Protein AF-A0A3D2W4V8-F1 (afdb_monomer)

pLDDT: mean 84.64, std 19.88, range [32.31, 98.38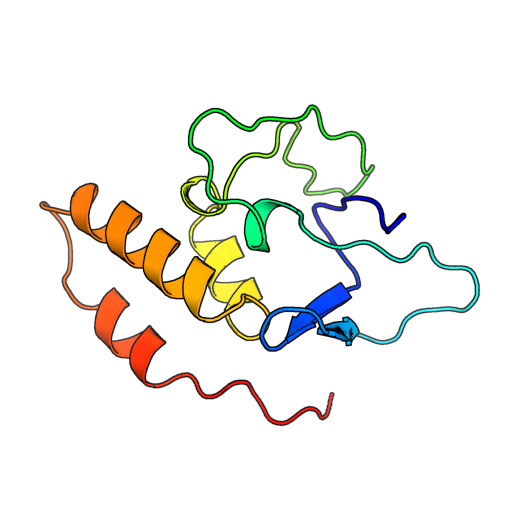]

Nearest PDB structures (foldseek):
  4ypa-assembly2_B  TM=8.784E-01  e=7.859E-03  Homo sapiens
  4qrm-assembly4_H  TM=4.908E-01  e=4.505E+00  Thermotoga maritima MSB8
  4qrm-assembly11_P  TM=4.128E-01  e=7.193E+00  Thermotoga maritima MSB8

Structure (mmCIF, N/CA/C/O backbone):
data_AF-A0A3D2W4V8-F1
#
_entry.id   AF-A0A3D2W4V8-F1
#
loop_
_atom_site.group_PDB
_atom_site.id
_atom_site.type_symbol
_atom_site.label_atom_id
_atom_site.label_alt_id
_atom_site.label_comp_id
_atom_site.label_asym_id
_atom_site.label_entity_id
_atom_site.label_seq_id
_atom_site.pdbx_PDB_ins_code
_atom_site.Cartn_x
_atom_site.Cartn_y
_atom_site.Cartn_z
_atom_site.occupancy
_atom_site.B_iso_or_equiv
_atom_site.auth_seq_id
_atom_site.auth_comp_id
_atom_site.auth_asym_id
_atom_site.auth_atom_id
_atom_site.pdbx_PDB_model_num
ATOM 1 N N . MET A 1 1 ? -11.550 10.419 -1.852 1.00 63.91 1 MET A N 1
ATOM 2 C CA . MET A 1 1 ? -11.590 9.191 -1.032 1.00 63.91 1 MET A CA 1
ATOM 3 C C . MET A 1 1 ? -10.725 9.428 0.189 1.00 63.91 1 MET A C 1
ATOM 5 O O . MET A 1 1 ? -9.673 10.031 0.027 1.00 63.91 1 MET A O 1
ATOM 9 N N . PHE A 1 2 ? -11.184 9.025 1.374 1.00 87.44 2 PHE A N 1
ATOM 10 C CA . PHE A 1 2 ? -10.531 9.311 2.657 1.00 87.44 2 PHE A CA 1
ATOM 11 C C . PHE A 1 2 ? -10.183 7.997 3.372 1.00 87.44 2 PHE A C 1
ATOM 13 O O . PHE A 1 2 ? -10.764 7.678 4.401 1.00 87.44 2 PHE A O 1
ATOM 20 N N . ILE A 1 3 ? -9.302 7.193 2.774 1.00 95.12 3 ILE A N 1
ATOM 21 C CA . ILE A 1 3 ? -8.783 5.957 3.379 1.00 95.12 3 ILE A CA 1
ATOM 22 C C . ILE A 1 3 ? -7.302 6.193 3.620 1.00 95.12 3 ILE A C 1
ATOM 24 O O . ILE A 1 3 ? -6.605 6.542 2.670 1.00 95.12 3 ILE A O 1
ATOM 28 N N . ASN A 1 4 ? -6.850 6.034 4.861 1.00 97.12 4 ASN A N 1
ATOM 29 C CA . ASN A 1 4 ? -5.477 6.333 5.244 1.00 97.12 4 ASN A CA 1
ATOM 30 C C . ASN A 1 4 ? -4.500 5.221 4.856 1.00 97.12 4 ASN A C 1
ATOM 32 O O . ASN A 1 4 ? -4.868 4.090 4.522 1.00 97.12 4 ASN A O 1
ATOM 36 N N . HIS A 1 5 ? -3.217 5.560 4.922 1.00 97.56 5 HIS A N 1
ATOM 37 C CA . HIS A 1 5 ? -2.150 4.605 4.707 1.00 97.56 5 HIS A CA 1
ATOM 38 C C . HIS A 1 5 ? -1.836 3.785 5.965 1.00 97.56 5 HIS A C 1
ATOM 40 O O . HIS A 1 5 ? -1.676 4.342 7.050 1.00 97.56 5 HIS A O 1
ATOM 46 N N . SER A 1 6 ? -1.587 2.485 5.784 1.00 98.12 6 SER A N 1
ATOM 47 C CA . SER A 1 6 ? -0.851 1.659 6.747 1.00 98.12 6 SER A CA 1
ATOM 48 C C . SER A 1 6 ? 0.176 0.764 6.053 1.00 98.12 6 SER A C 1
ATOM 50 O O . SER A 1 6 ? -0.069 0.241 4.967 1.00 98.12 6 SER A O 1
ATOM 52 N N . CYS A 1 7 ? 1.334 0.558 6.693 1.00 97.75 7 CYS A N 1
ATOM 53 C CA . CYS A 1 7 ? 2.327 -0.446 6.279 1.00 97.75 7 CYS A CA 1
ATOM 54 C C . CYS A 1 7 ? 1.910 -1.880 6.661 1.00 97.75 7 CYS A C 1
ATOM 56 O O . CYS A 1 7 ? 2.533 -2.841 6.208 1.00 97.75 7 CYS A O 1
ATOM 58 N N . SER A 1 8 ? 0.862 -2.021 7.476 1.00 97.00 8 SER A N 1
ATOM 59 C CA . SER A 1 8 ? 0.151 -3.271 7.750 1.00 97.00 8 SER A CA 1
ATOM 60 C C . SER A 1 8 ? -1.346 -3.038 7.500 1.00 97.00 8 SER A C 1
ATOM 62 O O . SER A 1 8 ? -2.104 -2.892 8.461 1.00 97.00 8 SER A O 1
ATOM 64 N N . PRO A 1 9 ? -1.755 -2.879 6.227 1.00 97.25 9 PRO A N 1
ATOM 65 C CA . PRO A 1 9 ? -3.119 -2.509 5.872 1.00 97.25 9 PRO A CA 1
ATOM 66 C C . PRO A 1 9 ? -4.104 -3.657 6.093 1.00 97.25 9 PRO A C 1
ATOM 68 O O . PRO A 1 9 ? -3.712 -4.822 6.097 1.00 97.25 9 PRO A O 1
ATOM 71 N N . ASN A 1 10 ? -5.389 -3.318 6.199 1.00 97.00 10 ASN A N 1
ATOM 72 C CA . ASN A 1 10 ? -6.493 -4.284 6.196 1.00 97.00 10 ASN A CA 1
ATOM 73 C C . ASN A 1 10 ? -7.263 -4.313 4.863 1.00 97.00 10 ASN A C 1
ATOM 75 O O . ASN A 1 10 ? -8.088 -5.204 4.656 1.00 97.00 10 ASN A O 1
ATOM 79 N N . LEU A 1 11 ? -6.954 -3.397 3.938 1.00 96.12 11 LEU A N 1
ATOM 80 C CA . LEU A 1 11 ? -7.475 -3.380 2.577 1.00 96.12 11 LEU A CA 1
ATOM 81 C C . LEU A 1 11 ? -6.378 -3.603 1.527 1.00 96.12 11 LEU A C 1
ATOM 83 O O . LEU A 1 11 ? -5.262 -3.091 1.628 1.00 96.12 11 LEU A O 1
ATOM 87 N N . GLY A 1 12 ? -6.746 -4.323 0.472 1.00 93.38 12 GLY A N 1
ATOM 88 C CA . GLY A 1 12 ? -6.006 -4.446 -0.781 1.00 93.38 12 GLY A CA 1
ATOM 89 C C . GLY A 1 12 ? -6.821 -3.937 -1.968 1.00 93.38 12 GLY A C 1
ATOM 90 O O . GLY A 1 12 ? -8.006 -3.638 -1.820 1.00 93.38 12 GLY A O 1
ATOM 91 N N . VAL A 1 13 ? -6.208 -3.860 -3.153 1.00 91.62 13 VAL A N 1
ATOM 92 C CA . VAL A 1 13 ? -6.878 -3.397 -4.378 1.00 91.62 13 VAL A CA 1
ATOM 93 C C . VAL A 1 13 ? -7.109 -4.561 -5.335 1.00 91.62 13 VAL A C 1
ATOM 95 O O . VAL A 1 13 ? -6.181 -5.265 -5.731 1.00 91.62 13 VAL A O 1
ATOM 98 N N . ARG A 1 14 ? -8.355 -4.749 -5.765 1.00 86.31 14 ARG A N 1
ATOM 99 C CA . ARG A 1 14 ? -8.720 -5.695 -6.821 1.00 86.31 14 ARG A CA 1
ATOM 100 C C . ARG A 1 14 ? -9.126 -4.924 -8.075 1.00 86.31 14 ARG A C 1
ATOM 102 O O . ARG A 1 14 ? -9.940 -4.008 -8.027 1.00 86.31 14 ARG A O 1
ATOM 109 N N . GLY A 1 15 ? -8.552 -5.297 -9.217 1.00 81.50 15 GLY A N 1
ATOM 110 C CA . GLY A 1 15 ? -8.770 -4.560 -10.463 1.00 81.50 15 GLY A CA 1
ATOM 111 C C . GLY A 1 15 ? -8.112 -3.179 -10.413 1.00 81.50 15 GLY A C 1
ATOM 112 O O . GLY A 1 15 ? -6.908 -3.088 -10.180 1.00 81.50 15 GLY A O 1
ATOM 113 N N . GLU A 1 16 ? -8.887 -2.123 -10.665 1.00 74.19 16 GLU A N 1
ATOM 114 C CA . GLU A 1 16 ? -8.377 -0.742 -10.704 1.00 74.19 16 GLU A CA 1
ATOM 115 C C . GLU A 1 16 ? -8.887 0.143 -9.564 1.00 74.19 16 GLU A C 1
ATOM 117 O O . GLU A 1 16 ? -8.249 1.145 -9.250 1.00 74.19 16 GLU A O 1
ATOM 122 N N . ARG A 1 17 ? -10.049 -0.174 -8.978 1.00 79.56 17 ARG A N 1
ATOM 123 C CA . ARG A 1 17 ? -10.756 0.745 -8.067 1.00 79.56 17 ARG A CA 1
ATOM 124 C C . ARG A 1 17 ? -11.447 0.072 -6.885 1.00 79.56 17 ARG A C 1
ATOM 126 O O . ARG A 1 17 ? -11.926 0.786 -6.007 1.00 79.56 17 ARG A O 1
ATOM 133 N N . ASP A 1 18 ? -11.492 -1.258 -6.840 1.00 90.00 18 ASP A N 1
ATOM 134 C CA . ASP A 1 18 ? -12.210 -1.960 -5.781 1.00 90.00 18 ASP A CA 1
ATOM 135 C C . ASP A 1 18 ? -11.274 -2.252 -4.615 1.00 90.00 18 ASP A C 1
ATOM 137 O O . ASP A 1 18 ? -10.200 -2.831 -4.800 1.00 90.00 18 ASP A O 1
ATOM 141 N N . PHE A 1 19 ? -11.715 -1.914 -3.406 1.00 92.75 19 PHE A N 1
ATOM 142 C CA . PHE A 1 19 ? -11.066 -2.388 -2.192 1.00 92.75 19 PHE A CA 1
ATOM 143 C C . PHE A 1 19 ? -11.640 -3.728 -1.769 1.00 92.75 19 PHE A C 1
ATOM 145 O O . PHE A 1 19 ? -12.850 -3.955 -1.827 1.00 92.75 19 PHE A O 1
ATOM 152 N N . ILE A 1 20 ? -10.757 -4.605 -1.311 1.00 93.50 20 ILE A N 1
ATOM 153 C CA . ILE A 1 20 ? -11.126 -5.877 -0.704 1.00 93.50 20 ILE A CA 1
ATOM 154 C C . ILE A 1 20 ? -10.446 -6.013 0.651 1.00 93.50 20 ILE A C 1
ATOM 156 O O . ILE A 1 20 ? -9.311 -5.569 0.824 1.00 93.50 20 ILE A O 1
ATOM 160 N N . ALA A 1 21 ? -11.147 -6.620 1.605 1.00 95.00 21 ALA A N 1
ATOM 161 C CA . ALA A 1 21 ? -10.568 -6.950 2.896 1.00 95.00 21 ALA A CA 1
ATOM 162 C C . ALA A 1 21 ? -9.471 -8.011 2.719 1.00 95.00 21 ALA A C 1
ATOM 164 O O . ALA A 1 21 ? -9.636 -8.961 1.953 1.00 95.00 21 ALA A O 1
ATOM 165 N N . LEU A 1 22 ? -8.346 -7.830 3.410 1.00 92.38 22 LEU A N 1
ATOM 166 C CA . LEU A 1 22 ? -7.240 -8.797 3.420 1.00 92.38 22 LEU A CA 1
ATOM 167 C C . LEU A 1 22 ? -7.430 -9.897 4.473 1.00 92.38 22 LEU A C 1
ATOM 169 O O . LEU A 1 22 ? -6.795 -10.946 4.398 1.00 92.38 22 LEU A O 1
ATOM 173 N N . HIS A 1 23 ? -8.271 -9.624 5.465 1.00 92.06 23 HIS A N 1
ATOM 174 C CA . HIS A 1 23 ? -8.640 -10.479 6.587 1.00 92.06 23 HIS A CA 1
ATOM 175 C C . HIS A 1 23 ? -9.900 -9.895 7.241 1.00 92.06 23 HIS A C 1
ATOM 177 O O . HIS A 1 23 ? -10.321 -8.791 6.884 1.00 92.06 23 HIS A O 1
ATOM 183 N N . ASP A 1 24 ? -10.467 -10.592 8.227 1.00 96.69 24 ASP A N 1
ATOM 184 C CA . ASP A 1 24 ? -11.574 -10.064 9.025 1.00 96.69 24 ASP A CA 1
ATOM 185 C C . ASP A 1 24 ? -11.214 -8.703 9.640 1.00 96.69 24 ASP A C 1
ATOM 187 O O . ASP A 1 24 ? -10.110 -8.497 10.161 1.00 96.69 24 ASP A O 1
ATOM 191 N N . ILE A 1 25 ? -12.152 -7.760 9.558 1.00 97.38 25 ILE A N 1
ATOM 192 C CA . ILE A 1 25 ? -11.999 -6.395 10.063 1.00 97.38 25 ILE A CA 1
ATOM 193 C C . ILE A 1 25 ? -13.005 -6.210 11.192 1.00 97.38 25 ILE A C 1
ATOM 195 O O . ILE A 1 25 ? -14.212 -6.345 10.989 1.00 97.38 25 ILE A O 1
ATOM 199 N N . ALA A 1 26 ? -12.500 -5.922 12.390 1.00 97.06 26 ALA A N 1
ATOM 200 C CA . ALA A 1 26 ? -13.351 -5.651 13.537 1.00 97.06 26 ALA A CA 1
ATOM 201 C C . ALA A 1 26 ? -14.208 -4.391 13.296 1.00 97.06 26 ALA A C 1
ATOM 203 O O . ALA A 1 26 ? -13.754 -3.470 12.609 1.00 97.06 26 ALA A O 1
ATOM 204 N N . PRO A 1 27 ? -15.414 -4.312 13.886 1.00 97.38 27 PRO A N 1
ATOM 205 C CA . PRO A 1 27 ? -16.176 -3.070 13.920 1.00 97.38 27 PRO A CA 1
ATOM 206 C C . PRO A 1 27 ? -15.312 -1.907 14.418 1.00 97.38 27 PRO A C 1
ATOM 208 O O . PRO A 1 27 ? -14.458 -2.091 15.285 1.00 97.38 27 PRO A O 1
ATOM 211 N N . ASP A 1 28 ? -15.524 -0.731 13.831 1.00 96.00 28 ASP A N 1
ATOM 212 C CA . ASP A 1 28 ? -14.833 0.522 14.165 1.00 96.00 28 ASP A CA 1
ATOM 213 C C . ASP A 1 28 ? -13.312 0.543 13.909 1.00 96.00 28 ASP A C 1
ATOM 215 O O . ASP A 1 28 ? -12.669 1.572 14.123 1.00 96.00 28 ASP A O 1
ATOM 219 N N . ALA A 1 29 ? -12.720 -0.544 13.397 1.00 96.38 29 ALA A N 1
ATOM 220 C CA . ALA A 1 29 ? -11.334 -0.528 12.949 1.00 96.38 29 ALA A CA 1
ATOM 221 C C . ALA A 1 29 ? -11.176 0.394 11.730 1.00 96.38 29 ALA A C 1
ATOM 223 O O . ALA A 1 29 ? -11.934 0.316 10.760 1.00 96.38 29 ALA A O 1
ATOM 224 N N . GLU A 1 30 ? -10.155 1.250 11.760 1.00 96.88 30 GLU A N 1
ATOM 225 C CA . GLU A 1 30 ? -9.847 2.134 10.640 1.00 96.88 30 GLU A CA 1
ATOM 226 C C . GLU A 1 30 ? -9.510 1.320 9.384 1.00 96.88 30 GLU A C 1
ATOM 228 O O . GLU A 1 30 ? -8.673 0.414 9.405 1.00 96.88 30 GLU A O 1
ATOM 233 N N . LEU A 1 31 ? -10.146 1.666 8.267 1.00 97.31 31 LEU A N 1
ATOM 234 C CA . LEU A 1 31 ? -9.818 1.100 6.967 1.00 97.31 31 LEU A CA 1
ATOM 235 C C . LEU A 1 31 ? -8.545 1.748 6.428 1.00 97.31 31 LEU A C 1
ATOM 237 O O . LEU A 1 31 ? -8.455 2.972 6.322 1.00 97.31 31 LEU A O 1
ATOM 241 N N . THR A 1 32 ? -7.569 0.924 6.059 1.00 97.94 32 THR A N 1
ATOM 242 C CA . THR A 1 32 ? -6.268 1.387 5.575 1.00 97.94 32 THR A CA 1
ATOM 243 C C . THR A 1 32 ? -5.758 0.537 4.422 1.00 97.94 32 THR A C 1
ATOM 245 O O . THR A 1 32 ? -5.987 -0.672 4.378 1.00 97.94 32 THR A O 1
ATOM 248 N N . PHE A 1 33 ? -5.025 1.159 3.497 1.00 96.75 33 PHE A N 1
ATOM 249 C CA . PHE A 1 33 ? -4.354 0.462 2.395 1.00 96.75 33 PHE A CA 1
ATOM 250 C C . PHE A 1 33 ? -2.916 0.952 2.200 1.00 96.75 33 PHE A C 1
ATOM 252 O O . PHE A 1 33 ? -2.512 2.009 2.692 1.00 96.75 33 PHE A O 1
ATOM 259 N N . ASP A 1 34 ? -2.105 0.180 1.484 1.00 96.94 34 ASP A N 1
ATOM 260 C CA . ASP A 1 34 ? -0.752 0.610 1.149 1.00 96.94 34 ASP A CA 1
ATOM 261 C C . ASP A 1 34 ? -0.757 1.490 -0.107 1.00 96.94 34 ASP A C 1
ATOM 263 O O . ASP A 1 34 ? -0.897 0.976 -1.212 1.00 96.94 34 ASP A O 1
ATOM 267 N N . TYR A 1 35 ? -0.570 2.806 0.035 1.00 96.50 35 TYR A N 1
ATOM 268 C CA . TYR A 1 35 ? -0.599 3.741 -1.097 1.00 96.50 35 TYR A CA 1
ATOM 269 C C . TYR A 1 35 ? 0.448 3.404 -2.165 1.00 96.50 35 TYR A C 1
ATOM 271 O O . TYR A 1 35 ? 0.248 3.707 -3.340 1.00 96.50 35 TYR A O 1
ATOM 279 N N . SER A 1 36 ? 1.540 2.725 -1.789 1.00 96.94 36 SER A N 1
ATOM 280 C CA . SER A 1 36 ? 2.559 2.293 -2.744 1.00 96.94 36 SER A CA 1
ATOM 281 C C . SER A 1 36 ? 2.006 1.364 -3.828 1.00 96.94 36 SER A C 1
ATOM 283 O O . SER A 1 36 ? 2.637 1.245 -4.868 1.00 96.94 36 SER A O 1
ATOM 285 N N . ILE A 1 37 ? 0.862 0.696 -3.630 1.00 94.94 37 ILE A N 1
ATOM 286 C CA . ILE A 1 37 ? 0.288 -0.208 -4.646 1.00 94.94 37 ILE A CA 1
ATOM 287 C C . ILE A 1 37 ? -0.566 0.510 -5.701 1.00 94.94 37 ILE A C 1
ATOM 289 O O . ILE A 1 37 ? -1.047 -0.145 -6.627 1.00 94.94 37 ILE A O 1
ATOM 293 N N . THR A 1 38 ? -0.752 1.826 -5.566 1.00 94.19 38 THR A N 1
ATOM 294 C CA . THR A 1 38 ? -1.558 2.666 -6.468 1.00 94.19 38 THR A CA 1
ATOM 295 C C . THR A 1 38 ? -0.820 3.907 -6.969 1.00 94.19 38 THR A C 1
ATOM 297 O O . THR A 1 38 ? -1.444 4.782 -7.561 1.00 94.19 38 THR A O 1
ATOM 300 N N . GLU A 1 39 ? 0.483 4.006 -6.720 1.00 95.81 39 GLU A N 1
ATOM 301 C CA . GLU A 1 39 ? 1.311 5.139 -7.125 1.00 95.81 39 GLU A CA 1
ATOM 302 C C . GLU A 1 39 ? 2.510 4.642 -7.933 1.00 95.81 39 GLU A C 1
ATOM 304 O O . GLU A 1 39 ? 3.123 3.624 -7.598 1.00 95.81 39 GLU A O 1
ATOM 309 N N . GLU A 1 40 ? 2.848 5.349 -9.005 1.00 96.50 40 GLU A N 1
ATOM 310 C CA . GLU A 1 40 ? 3.982 5.026 -9.871 1.00 96.50 40 GLU A CA 1
ATOM 311 C C . GLU A 1 40 ? 4.925 6.203 -10.120 1.00 96.50 40 GLU A C 1
ATOM 313 O O . GLU A 1 40 ? 5.993 5.985 -10.701 1.00 96.50 40 GLU A O 1
ATOM 318 N N . GLU A 1 41 ? 4.577 7.405 -9.656 1.00 97.38 41 GLU A N 1
ATOM 319 C CA . GLU A 1 41 ? 5.373 8.597 -9.899 1.00 97.38 41 GLU A CA 1
ATOM 320 C C . GLU A 1 41 ? 6.709 8.547 -9.137 1.00 97.38 41 GLU A C 1
ATOM 322 O O . GLU A 1 41 ? 6.716 8.456 -7.900 1.00 97.38 41 GLU A O 1
ATOM 327 N N . PRO A 1 42 ? 7.864 8.598 -9.834 1.00 94.75 42 PRO A N 1
ATOM 328 C CA . PRO A 1 42 ? 9.170 8.359 -9.224 1.00 94.75 42 PRO A CA 1
ATOM 329 C C . PRO A 1 42 ? 9.530 9.309 -8.083 1.00 94.75 42 PRO A C 1
ATOM 331 O O . PRO A 1 42 ? 10.289 8.906 -7.199 1.00 94.75 42 PRO A O 1
ATOM 334 N N . GLU A 1 43 ? 8.988 10.522 -8.063 1.00 96.62 43 GLU A N 1
ATOM 335 C CA . GLU A 1 43 ? 9.260 11.579 -7.089 1.00 96.62 43 GLU A CA 1
ATOM 336 C C . GLU A 1 43 ? 8.270 11.585 -5.918 1.00 96.62 43 GLU A C 1
ATOM 338 O O . GLU A 1 43 ? 8.544 12.203 -4.888 1.00 96.62 43 GLU A O 1
ATOM 343 N N . TRP A 1 44 ? 7.143 10.875 -6.021 1.00 97.62 44 TRP A N 1
ATOM 344 C CA . TRP A 1 44 ? 6.119 10.896 -4.980 1.00 97.62 44 TRP A CA 1
ATOM 345 C C . TRP A 1 44 ? 6.612 10.236 -3.690 1.00 97.62 44 TRP A C 1
ATOM 347 O O . TRP A 1 44 ? 7.002 9.067 -3.680 1.00 97.62 44 TRP A O 1
ATOM 357 N N . ARG A 1 45 ? 6.607 10.968 -2.574 1.00 97.75 45 ARG A N 1
ATOM 358 C CA . ARG A 1 45 ? 7.014 10.465 -1.255 1.00 97.75 45 ARG A CA 1
ATOM 359 C C . ARG A 1 45 ? 6.128 11.045 -0.169 1.00 97.75 45 ARG A C 1
ATOM 361 O O . ARG A 1 45 ? 5.658 12.173 -0.282 1.00 97.75 45 ARG A O 1
ATOM 368 N N . MET A 1 46 ? 5.977 10.297 0.917 1.00 97.50 46 MET A N 1
ATOM 369 C CA . MET A 1 46 ? 5.246 10.746 2.098 1.00 97.50 46 MET A CA 1
ATOM 370 C C . MET A 1 46 ? 5.885 10.200 3.377 1.00 97.50 46 MET A C 1
ATOM 372 O O . MET A 1 46 ? 6.218 9.014 3.451 1.00 97.50 46 MET A O 1
ATOM 376 N N . GLU A 1 47 ? 6.008 11.052 4.399 1.00 98.38 47 GLU A N 1
ATOM 377 C CA . GLU A 1 47 ? 6.307 10.613 5.765 1.00 98.38 47 GLU A CA 1
ATOM 378 C C . GLU A 1 47 ? 5.157 9.756 6.308 1.00 98.38 47 GLU A C 1
ATOM 380 O O . GLU A 1 47 ? 4.001 10.176 6.344 1.00 98.38 47 GLU A O 1
ATOM 385 N N . CYS A 1 48 ? 5.475 8.550 6.762 1.00 98.19 48 CYS A N 1
ATOM 386 C CA . CYS A 1 48 ? 4.515 7.591 7.275 1.00 98.19 48 CYS A CA 1
ATOM 387 C C . CYS A 1 48 ? 4.520 7.567 8.803 1.00 98.19 48 CYS A C 1
ATOM 389 O O . CYS A 1 48 ? 5.548 7.350 9.444 1.00 98.19 48 CYS A O 1
ATOM 391 N N . ARG A 1 49 ? 3.328 7.734 9.382 1.00 97.88 49 ARG A N 1
ATOM 392 C CA . ARG A 1 49 ? 3.086 7.705 10.832 1.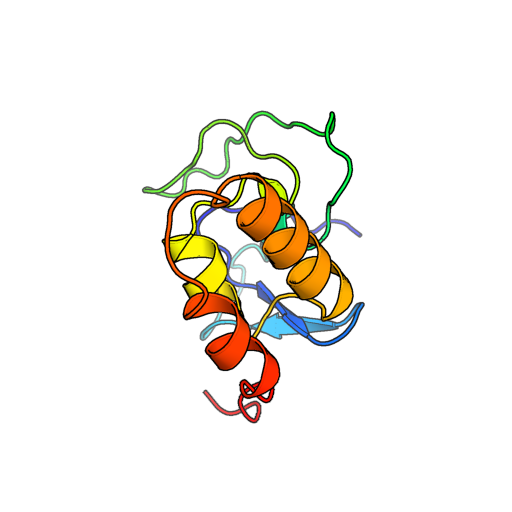00 97.88 49 ARG A CA 1
ATOM 393 C C . ARG A 1 49 ? 1.979 6.718 11.208 1.00 97.88 49 ARG A C 1
ATOM 395 O O . ARG A 1 49 ? 1.283 6.919 12.191 1.00 97.88 49 ARG A O 1
ATOM 402 N N . CYS A 1 50 ? 1.816 5.648 10.425 1.00 97.94 50 CYS A N 1
ATOM 403 C CA . CYS A 1 50 ? 0.707 4.697 10.577 1.00 97.94 50 CYS A CA 1
ATOM 404 C C . CYS A 1 50 ? 0.733 3.855 11.868 1.00 97.94 50 CYS A C 1
ATOM 406 O O . CYS A 1 50 ? -0.219 3.136 12.141 1.00 97.94 50 CYS A O 1
ATOM 408 N N . GLY A 1 51 ? 1.826 3.880 12.638 1.00 97.44 51 GLY A N 1
ATOM 409 C CA . GLY A 1 51 ? 1.935 3.159 13.913 1.00 97.44 51 GLY A CA 1
ATOM 410 C C . GLY A 1 51 ? 2.126 1.639 13.811 1.00 97.44 51 GLY A C 1
ATOM 411 O O . GLY A 1 51 ? 2.335 0.992 14.834 1.00 97.44 51 GLY A O 1
ATOM 412 N N . ALA A 1 52 ? 2.108 1.051 12.610 1.00 97.62 52 ALA A N 1
ATOM 413 C CA . ALA A 1 52 ? 2.376 -0.375 12.431 1.00 97.62 52 ALA A CA 1
ATOM 414 C C . ALA A 1 52 ? 3.806 -0.743 12.877 1.00 97.62 52 ALA A C 1
ATOM 416 O O . ALA A 1 52 ? 4.749 0.012 12.639 1.00 97.62 52 ALA A O 1
ATOM 417 N N . GLN A 1 53 ? 3.995 -1.933 13.462 1.00 97.44 53 GLN A N 1
ATOM 418 C CA . GLN A 1 53 ? 5.321 -2.402 13.914 1.00 97.44 53 GLN A CA 1
ATOM 419 C C . GLN A 1 53 ? 6.351 -2.462 12.775 1.00 97.44 53 GLN A C 1
ATOM 421 O O . GLN A 1 53 ? 7.543 -2.273 12.990 1.00 97.44 53 GLN A O 1
ATOM 426 N N . ASN A 1 54 ? 5.879 -2.699 11.553 1.00 95.94 54 ASN A N 1
ATOM 427 C CA . ASN A 1 54 ? 6.661 -2.715 10.321 1.00 95.94 54 ASN A CA 1
ATOM 428 C C . ASN A 1 54 ? 6.563 -1.392 9.533 1.00 95.94 54 ASN A C 1
ATOM 430 O O . ASN A 1 54 ? 6.683 -1.400 8.305 1.00 95.94 54 ASN A O 1
ATOM 434 N N . CYS A 1 55 ? 6.288 -0.264 10.197 1.00 97.94 55 CYS A N 1
ATOM 435 C CA . CYS A 1 55 ? 6.218 1.041 9.544 1.00 97.94 55 CYS A CA 1
ATOM 436 C C . CYS A 1 55 ? 7.517 1.338 8.778 1.00 97.94 55 CYS A C 1
ATOM 438 O O . CYS A 1 55 ? 8.613 1.259 9.327 1.00 97.94 55 CYS A O 1
ATOM 440 N N . ARG A 1 56 ? 7.389 1.719 7.502 1.00 97.12 56 ARG A N 1
ATOM 441 C CA . ARG A 1 56 ? 8.531 2.030 6.625 1.00 97.12 56 ARG A CA 1
ATOM 442 C C . ARG A 1 56 ? 9.124 3.424 6.863 1.00 97.12 56 ARG A C 1
ATOM 444 O O . ARG A 1 56 ? 10.166 3.737 6.297 1.00 97.12 56 ARG A O 1
ATOM 451 N N . GLY A 1 57 ? 8.466 4.271 7.660 1.00 98.06 57 GLY A N 1
ATOM 452 C CA . GLY A 1 57 ? 8.872 5.653 7.954 1.00 98.06 57 GLY A CA 1
ATOM 453 C C . GLY A 1 57 ? 8.674 6.622 6.785 1.00 98.06 57 GLY A C 1
ATOM 454 O O . GLY A 1 57 ? 8.096 7.686 6.964 1.00 98.06 57 GLY A O 1
ATOM 455 N N . ILE A 1 58 ? 9.068 6.236 5.573 1.00 98.00 58 ILE A N 1
ATOM 456 C CA . ILE A 1 58 ? 8.780 6.949 4.327 1.00 98.00 58 ILE A CA 1
ATOM 457 C C . ILE A 1 58 ? 8.209 5.942 3.335 1.00 98.00 58 ILE A C 1
ATOM 459 O O . ILE A 1 58 ? 8.770 4.860 3.147 1.00 98.00 58 ILE A O 1
ATOM 463 N N . ILE A 1 59 ? 7.104 6.298 2.687 1.00 98.00 59 ILE A N 1
ATOM 464 C CA . ILE A 1 59 ? 6.555 5.515 1.579 1.00 98.00 59 ILE A CA 1
ATOM 465 C C . ILE A 1 59 ? 6.727 6.260 0.261 1.00 98.00 59 ILE A C 1
ATOM 467 O O . ILE A 1 59 ? 6.903 7.478 0.233 1.00 98.00 59 ILE A O 1
ATOM 471 N N . GLY A 1 60 ? 6.709 5.499 -0.827 1.00 97.94 60 GLY A N 1
ATOM 472 C CA . GLY A 1 60 ? 6.874 5.997 -2.186 1.00 97.94 60 GLY A CA 1
ATOM 473 C C . GLY A 1 60 ? 6.095 5.142 -3.185 1.00 97.94 60 GLY A C 1
ATOM 474 O O . GLY A 1 60 ? 5.249 4.345 -2.762 1.00 97.94 60 GLY A O 1
ATOM 475 N N . PRO A 1 61 ? 6.376 5.280 -4.487 1.00 97.94 61 PRO A N 1
ATOM 476 C CA . PRO A 1 61 ? 5.659 4.582 -5.537 1.00 97.94 61 PRO A CA 1
ATOM 477 C C . PRO A 1 61 ? 6.001 3.089 -5.527 1.00 97.94 61 PRO A C 1
ATOM 479 O O . PRO A 1 61 ? 6.939 2.645 -4.850 1.00 97.94 61 PRO A O 1
ATOM 482 N N . ILE A 1 62 ? 5.261 2.297 -6.300 1.00 97.38 62 ILE A N 1
ATOM 483 C CA . ILE A 1 62 ? 5.334 0.836 -6.259 1.00 97.38 62 ILE A CA 1
ATOM 484 C C . ILE A 1 62 ? 6.755 0.302 -6.448 1.00 97.38 62 ILE A C 1
ATOM 486 O O . ILE A 1 62 ? 7.153 -0.652 -5.788 1.00 97.38 62 ILE A O 1
ATOM 490 N N . GLN A 1 63 ? 7.560 0.954 -7.283 1.00 96.38 63 GLN A N 1
ATOM 491 C CA . GLN A 1 63 ? 8.949 0.621 -7.599 1.00 96.38 63 GLN A CA 1
ATOM 492 C C . GLN A 1 63 ? 9.861 0.582 -6.361 1.00 96.38 63 GLN A C 1
ATOM 494 O O . GLN A 1 63 ? 10.907 -0.067 -6.395 1.00 96.38 63 GLN A O 1
ATOM 499 N N . MET A 1 64 ? 9.477 1.264 -5.277 1.00 95.94 64 MET A N 1
ATOM 500 C CA . MET A 1 64 ? 10.193 1.266 -4.003 1.00 95.94 64 MET A CA 1
ATOM 501 C C . MET A 1 64 ? 9.756 0.172 -3.037 1.00 95.94 64 MET A C 1
ATOM 503 O O . MET A 1 64 ? 10.412 0.001 -2.008 1.00 95.94 64 MET A O 1
ATOM 507 N N . LEU A 1 65 ? 8.674 -0.560 -3.320 1.00 95.88 65 LEU A N 1
ATOM 508 C CA . LEU A 1 65 ? 8.267 -1.653 -2.448 1.00 95.88 65 LEU A CA 1
ATOM 509 C C . LEU A 1 65 ? 9.391 -2.695 -2.352 1.00 95.88 65 LEU A C 1
ATOM 511 O O . LEU A 1 65 ? 9.861 -3.197 -3.387 1.00 95.88 65 LEU A O 1
ATOM 515 N N . PRO A 1 66 ? 9.794 -3.071 -1.124 1.00 94.06 66 PRO A N 1
ATOM 516 C CA . PRO A 1 66 ? 10.633 -4.238 -0.922 1.00 94.06 66 PRO A CA 1
ATOM 517 C C . PRO A 1 66 ? 10.012 -5.459 -1.605 1.00 94.06 66 PRO A C 1
ATOM 519 O O . PRO A 1 66 ? 8.787 -5.600 -1.669 1.00 94.06 66 PRO A O 1
ATOM 522 N N . TYR A 1 67 ? 10.851 -6.327 -2.162 1.00 93.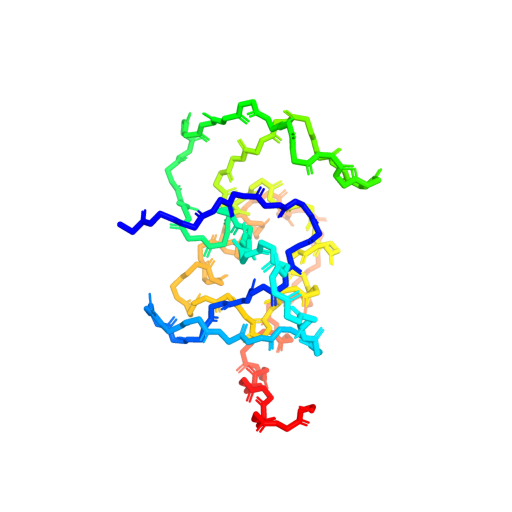38 67 TYR A N 1
ATOM 523 C CA . TYR A 1 67 ? 10.389 -7.398 -3.048 1.00 93.38 67 TYR A CA 1
ATOM 524 C C . TYR A 1 67 ? 9.469 -8.388 -2.341 1.00 93.38 67 TYR A C 1
ATOM 526 O O . TYR A 1 67 ? 8.458 -8.817 -2.887 1.00 93.38 67 TYR A O 1
ATOM 534 N N . GLU A 1 68 ? 9.800 -8.701 -1.100 1.00 93.38 68 GLU A N 1
ATOM 535 C CA . GLU A 1 68 ? 9.023 -9.534 -0.202 1.00 93.38 68 GLU A CA 1
ATOM 536 C C . GLU A 1 68 ? 7.630 -8.951 0.081 1.00 93.38 68 GLU A C 1
ATOM 538 O O . GLU A 1 68 ? 6.654 -9.700 0.139 1.00 93.38 68 GLU A O 1
ATOM 543 N N . ILE A 1 69 ? 7.509 -7.622 0.181 1.00 94.25 69 ILE A N 1
ATOM 544 C CA . ILE A 1 69 ? 6.216 -6.948 0.357 1.00 94.25 69 ILE A CA 1
ATOM 545 C C . ILE A 1 69 ? 5.437 -6.964 -0.961 1.00 94.25 69 ILE A C 1
ATOM 547 O O . ILE A 1 69 ? 4.255 -7.301 -0.967 1.00 94.25 69 ILE A O 1
ATOM 551 N N . PHE A 1 70 ? 6.098 -6.684 -2.089 1.00 95.56 70 PHE A N 1
ATOM 552 C CA . PHE A 1 70 ? 5.477 -6.778 -3.412 1.00 95.56 70 PHE A CA 1
ATOM 553 C C . PHE A 1 70 ? 4.887 -8.173 -3.674 1.00 95.56 70 PHE A C 1
ATOM 555 O O . PHE A 1 70 ? 3.746 -8.281 -4.116 1.00 95.56 70 PHE A O 1
ATOM 562 N N . LEU A 1 71 ? 5.630 -9.242 -3.364 1.00 93.88 71 LEU A N 1
ATOM 563 C CA . LEU A 1 71 ? 5.147 -10.616 -3.523 1.00 93.88 71 LEU A CA 1
ATOM 564 C C . LEU A 1 71 ? 3.939 -10.913 -2.629 1.00 93.88 71 LEU A C 1
ATOM 566 O O . LEU A 1 71 ? 2.992 -11.546 -3.090 1.00 93.88 71 LEU A O 1
ATOM 570 N N . ARG A 1 72 ? 3.941 -10.428 -1.381 1.00 92.06 72 ARG A N 1
ATOM 571 C CA . ARG A 1 72 ? 2.802 -10.574 -0.461 1.00 92.06 72 ARG A CA 1
ATOM 572 C C . ARG A 1 72 ? 1.546 -9.893 -0.998 1.00 92.06 72 ARG A C 1
ATOM 574 O O . ARG A 1 72 ? 0.455 -10.440 -0.883 1.00 92.06 72 ARG A O 1
ATOM 581 N N . TYR A 1 73 ? 1.699 -8.710 -1.583 1.00 93.69 73 TYR A N 1
ATOM 582 C CA . TYR A 1 73 ? 0.582 -7.948 -2.129 1.00 93.69 73 TYR A CA 1
ATOM 583 C C . TYR A 1 73 ? 0.190 -8.347 -3.543 1.00 93.69 73 TYR A C 1
ATOM 585 O O . TYR A 1 73 ? -0.802 -7.834 -4.037 1.00 93.69 73 TYR A O 1
ATOM 593 N N . LEU A 1 74 ? 0.908 -9.253 -4.206 1.00 92.12 74 LEU A N 1
ATOM 594 C CA . LEU A 1 74 ? 0.704 -9.554 -5.621 1.00 92.12 74 LEU A CA 1
ATOM 595 C C . LEU A 1 74 ? -0.767 -9.808 -6.037 1.00 92.12 74 LEU A C 1
ATOM 597 O O . LEU A 1 74 ? -1.188 -9.245 -7.058 1.00 92.12 74 LEU A O 1
ATOM 601 N N . PRO A 1 75 ? -1.576 -10.557 -5.257 1.00 91.00 75 PRO A N 1
ATOM 602 C CA . PRO A 1 75 ? -3.018 -10.708 -5.489 1.00 91.00 75 PRO A CA 1
ATOM 603 C C . PRO A 1 75 ? -3.829 -9.404 -5.498 1.00 91.00 75 PRO A C 1
ATOM 605 O O . PRO A 1 75 ? -4.866 -9.317 -6.152 1.00 91.00 75 PRO A O 1
ATOM 608 N N . PHE A 1 76 ? -3.343 -8.406 -4.766 1.00 92.88 76 PHE A N 1
ATOM 609 C CA . PHE A 1 76 ? -4.020 -7.179 -4.349 1.00 92.88 76 PHE A CA 1
ATOM 610 C C . PHE A 1 76 ? -3.394 -5.909 -4.945 1.00 92.88 76 PHE A C 1
ATOM 612 O O . PHE A 1 76 ? -3.613 -4.804 -4.450 1.00 92.88 76 PHE A O 1
ATOM 619 N N . ILE A 1 77 ? -2.570 -6.071 -5.982 1.00 91.62 77 ILE A N 1
ATOM 620 C CA . ILE A 1 77 ? -1.996 -4.976 -6.763 1.00 91.62 77 ILE A CA 1
ATOM 621 C C . ILE A 1 77 ? -2.699 -4.951 -8.118 1.00 91.62 77 ILE A C 1
ATOM 623 O O . ILE A 1 77 ? -2.771 -5.975 -8.799 1.00 91.62 77 ILE A O 1
ATOM 627 N N . GLY A 1 78 ? -3.151 -3.778 -8.562 1.00 90.62 78 GLY A N 1
ATOM 628 C CA . GLY A 1 78 ? -3.718 -3.613 -9.900 1.00 90.62 78 GLY A CA 1
ATOM 629 C C . GLY A 1 78 ? -2.749 -4.055 -11.005 1.00 90.62 78 GLY A C 1
ATOM 630 O O . GLY A 1 78 ? -1.533 -3.865 -10.921 1.00 90.62 78 GLY A O 1
ATOM 631 N N . GLY A 1 79 ? -3.275 -4.653 -12.079 1.00 90.56 79 GLY A N 1
ATOM 632 C CA . GLY A 1 79 ? -2.448 -5.255 -13.135 1.00 90.56 79 GLY A CA 1
ATOM 633 C C . GLY A 1 79 ? -1.449 -4.286 -13.779 1.00 90.56 79 GLY A C 1
ATOM 634 O O . GLY A 1 79 ? -0.347 -4.696 -14.144 1.00 90.56 79 GLY A O 1
ATOM 635 N N . HIS A 1 80 ? -1.814 -3.004 -13.877 1.00 92.62 80 HIS A N 1
ATOM 636 C CA . HIS A 1 80 ? -0.923 -1.921 -14.300 1.00 92.62 80 HIS A CA 1
ATOM 637 C C . HIS A 1 80 ? 0.311 -1.802 -13.404 1.00 92.62 80 HIS A C 1
ATOM 639 O O . HIS A 1 80 ? 1.432 -2.013 -13.868 1.00 92.62 80 HIS A O 1
ATOM 645 N N . PHE A 1 81 ? 0.102 -1.585 -12.108 1.00 94.50 81 PHE A N 1
ATOM 646 C CA . PHE A 1 81 ? 1.179 -1.401 -11.142 1.00 94.50 81 PHE A CA 1
ATOM 647 C C . PHE A 1 81 ? 2.069 -2.648 -11.019 1.00 94.50 81 PHE A C 1
ATOM 649 O O . PHE A 1 81 ? 3.294 -2.525 -10.957 1.00 94.50 81 PHE A O 1
ATOM 656 N N . ARG A 1 82 ? 1.504 -3.865 -11.126 1.00 94.44 82 ARG A N 1
ATOM 657 C CA . ARG A 1 82 ? 2.309 -5.102 -11.221 1.00 94.44 82 ARG A CA 1
ATOM 658 C C . ARG A 1 82 ? 3.326 -5.034 -12.363 1.00 94.44 82 ARG A C 1
ATOM 660 O O . ARG A 1 82 ? 4.503 -5.327 -12.159 1.00 94.44 82 ARG A O 1
ATOM 667 N N . ARG A 1 83 ? 2.901 -4.620 -13.563 1.00 94.56 83 ARG A N 1
ATOM 668 C CA . ARG A 1 83 ? 3.795 -4.492 -14.729 1.00 94.56 83 ARG A CA 1
ATOM 669 C C . ARG A 1 83 ? 4.862 -3.424 -14.516 1.00 94.56 83 ARG A C 1
ATOM 671 O O . ARG A 1 83 ? 6.010 -3.633 -14.906 1.00 94.56 83 ARG A O 1
ATOM 678 N N . VAL A 1 84 ? 4.496 -2.301 -13.908 1.00 95.12 84 VAL A N 1
ATOM 679 C CA . VAL A 1 84 ? 5.409 -1.188 -13.612 1.00 95.12 84 VAL A CA 1
ATOM 680 C C . VAL A 1 84 ? 6.529 -1.643 -12.681 1.00 95.12 84 VAL A C 1
ATOM 682 O O . VAL A 1 84 ? 7.707 -1.471 -13.009 1.00 95.12 84 VAL A O 1
ATOM 685 N N . TYR A 1 85 ? 6.178 -2.318 -11.583 1.00 95.94 85 TYR A N 1
ATOM 686 C CA . TYR A 1 85 ? 7.148 -2.873 -10.643 1.00 95.94 85 TYR A CA 1
ATOM 687 C C . TYR A 1 85 ? 8.139 -3.821 -11.326 1.00 95.94 85 TYR A C 1
ATOM 689 O O . TYR A 1 85 ? 9.355 -3.663 -11.207 1.00 95.94 85 TYR A O 1
ATOM 697 N N . LEU A 1 86 ? 7.627 -4.794 -12.086 1.00 94.12 86 LEU A N 1
ATOM 698 C CA . LEU A 1 86 ? 8.454 -5.819 -12.722 1.00 94.12 86 LEU A CA 1
ATOM 699 C C . LEU A 1 86 ? 9.394 -5.238 -13.780 1.00 94.12 86 LEU A C 1
ATOM 701 O O . LEU A 1 86 ? 10.558 -5.632 -13.827 1.00 94.12 86 LEU A O 1
ATOM 705 N N . ARG A 1 87 ? 8.925 -4.270 -14.580 1.00 93.94 87 ARG A N 1
ATOM 706 C CA . ARG A 1 87 ? 9.761 -3.549 -15.556 1.00 93.94 87 ARG A CA 1
ATOM 707 C C . ARG A 1 87 ? 10.859 -2.735 -14.874 1.00 93.94 87 ARG A C 1
ATOM 709 O O . ARG A 1 87 ? 11.987 -2.700 -15.361 1.00 93.94 87 ARG A O 1
ATOM 716 N N . HIS A 1 88 ? 10.548 -2.071 -13.758 1.00 93.12 88 HIS A N 1
ATOM 717 C CA . HIS A 1 88 ? 11.551 -1.337 -12.986 1.00 93.12 88 HIS A CA 1
ATOM 718 C C . HIS A 1 88 ? 12.598 -2.288 -12.396 1.00 93.12 88 HIS A C 1
ATOM 720 O O . HIS A 1 88 ? 13.801 -2.051 -12.515 1.00 93.12 88 HIS A O 1
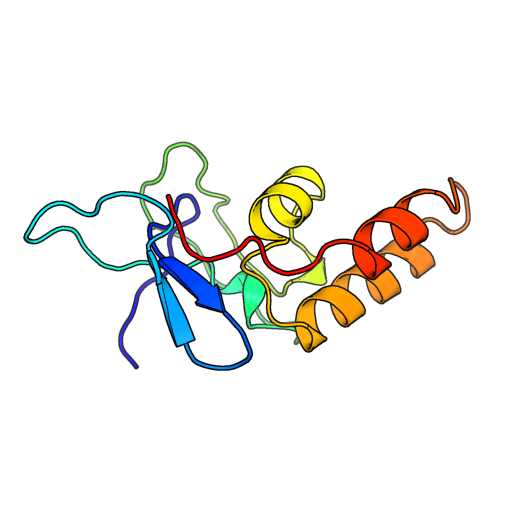ATOM 726 N N . ARG A 1 89 ? 12.150 -3.403 -11.813 1.00 88.88 89 ARG A N 1
ATOM 727 C CA . ARG A 1 89 ? 13.028 -4.408 -11.216 1.00 88.88 89 ARG A CA 1
ATOM 728 C C . ARG A 1 89 ? 13.936 -5.064 -12.253 1.00 88.88 89 ARG A C 1
ATOM 730 O O . ARG A 1 89 ? 15.138 -5.107 -12.023 1.00 88.88 89 ARG A O 1
ATOM 737 N N . SER A 1 90 ? 13.407 -5.495 -13.401 1.00 85.56 90 SER A N 1
ATOM 738 C CA . SER A 1 90 ? 14.200 -6.154 -14.452 1.00 85.56 90 SER A CA 1
ATOM 739 C C . SER A 1 90 ? 15.323 -5.264 -14.993 1.00 85.56 90 SER A C 1
ATOM 741 O O . SER A 1 90 ? 16.398 -5.761 -15.314 1.00 85.56 90 SER A O 1
ATOM 743 N N . ARG A 1 91 ? 15.099 -3.943 -15.053 1.00 83.56 91 ARG A N 1
ATOM 744 C CA . ARG A 1 91 ? 16.120 -2.953 -15.438 1.00 83.56 91 ARG A CA 1
ATOM 745 C C . ARG A 1 91 ? 17.232 -2.806 -14.398 1.00 83.56 91 ARG A C 1
ATOM 747 O O . ARG A 1 91 ? 18.359 -2.511 -14.772 1.00 83.56 91 ARG A O 1
ATOM 754 N N . ARG A 1 92 ? 16.930 -3.008 -13.111 1.00 75.50 92 ARG A N 1
ATOM 755 C CA . ARG A 1 92 ? 17.927 -2.984 -12.025 1.00 75.50 92 ARG A CA 1
ATOM 756 C C . ARG A 1 92 ? 18.652 -4.318 -11.862 1.00 75.50 92 ARG A C 1
ATOM 758 O O . ARG A 1 92 ? 19.780 -4.336 -11.387 1.00 75.50 92 ARG A O 1
ATOM 765 N N . THR A 1 93 ? 18.020 -5.426 -12.244 1.00 66.69 93 THR A N 1
ATOM 766 C CA . THR A 1 93 ? 18.561 -6.784 -12.103 1.00 66.69 93 THR A CA 1
ATOM 767 C C . THR A 1 93 ? 19.204 -7.318 -13.385 1.00 66.69 93 THR A C 1
ATOM 769 O O . THR A 1 93 ? 19.302 -8.531 -13.540 1.00 66.69 93 THR A O 1
ATOM 772 N N . SER A 1 94 ? 19.713 -6.467 -14.283 1.00 54.28 94 SER A N 1
ATOM 773 C CA . SER A 1 94 ? 20.494 -6.874 -15.471 1.00 54.28 94 SER A CA 1
ATOM 774 C C . SER A 1 94 ? 21.808 -7.626 -15.157 1.00 54.28 94 SER A C 1
ATOM 776 O O . SER A 1 94 ? 22.559 -7.949 -16.071 1.00 54.28 94 SER A O 1
ATOM 778 N N . HIS A 1 95 ? 22.038 -8.005 -13.892 1.00 47.94 95 HIS A N 1
ATOM 779 C CA . HIS A 1 95 ? 23.035 -8.994 -13.469 1.00 47.94 95 HIS A CA 1
ATOM 780 C C . HIS A 1 95 ? 22.491 -10.217 -12.694 1.00 47.94 95 HIS A C 1
ATOM 782 O O . HIS A 1 95 ? 23.295 -11.055 -12.297 1.00 47.94 95 HIS A O 1
ATOM 788 N N . ALA A 1 96 ? 21.177 -10.401 -12.490 1.00 46.84 96 ALA A N 1
ATOM 789 C CA . ALA A 1 96 ? 20.672 -11.621 -11.842 1.00 46.84 96 ALA A CA 1
ATOM 790 C C . ALA A 1 96 ? 19.211 -11.996 -12.189 1.00 46.84 96 ALA A C 1
ATOM 792 O O . ALA A 1 96 ? 18.259 -11.342 -11.771 1.00 46.84 96 ALA A O 1
ATOM 793 N N . ASN A 1 97 ? 19.086 -13.149 -12.858 1.00 47.03 97 ASN A N 1
ATOM 794 C CA . ASN A 1 97 ? 17.974 -14.113 -12.878 1.00 47.03 97 ASN A CA 1
ATOM 795 C C . ASN A 1 97 ? 16.609 -13.716 -13.480 1.00 47.03 97 ASN A C 1
ATOM 797 O O . ASN A 1 97 ? 15.697 -13.232 -12.812 1.00 47.03 97 ASN A O 1
ATOM 801 N N . ALA A 1 98 ? 16.414 -14.162 -14.727 1.00 49.38 98 ALA A N 1
ATOM 802 C CA . ALA A 1 98 ? 15.180 -14.167 -15.524 1.00 49.38 98 ALA A CA 1
ATOM 803 C C . ALA A 1 98 ? 14.005 -15.015 -14.962 1.00 49.38 98 ALA A C 1
ATOM 805 O O . ALA A 1 98 ? 13.005 -15.215 -15.648 1.00 49.38 98 ALA A O 1
ATOM 806 N N . GLY A 1 99 ? 14.100 -15.534 -13.732 1.00 44.94 99 GLY A N 1
ATOM 807 C CA . GLY A 1 99 ? 13.103 -16.441 -13.143 1.00 44.94 99 GLY A CA 1
ATOM 808 C C . GLY A 1 99 ? 11.861 -15.751 -12.567 1.00 44.94 99 GLY A C 1
ATOM 809 O O . GLY A 1 99 ? 10.780 -16.332 -12.579 1.00 44.94 99 GLY A O 1
ATOM 810 N N . ALA A 1 100 ? 11.981 -14.499 -12.109 1.00 48.19 100 ALA A N 1
ATOM 811 C CA . ALA A 1 100 ? 10.891 -13.798 -11.418 1.00 48.19 100 ALA A CA 1
ATOM 812 C C . ALA A 1 100 ? 9.724 -13.399 -12.341 1.00 48.19 100 ALA A C 1
ATOM 814 O O . ALA A 1 100 ? 8.588 -13.334 -11.887 1.00 48.19 100 ALA A O 1
ATOM 815 N N . LEU A 1 101 ? 9.983 -13.171 -13.636 1.00 48.47 101 LEU A N 1
ATOM 816 C CA . LEU A 1 101 ? 8.962 -12.745 -14.605 1.00 48.47 101 LEU A CA 1
ATOM 817 C C . LEU A 1 101 ? 7.941 -13.849 -14.926 1.00 48.47 101 LEU A C 1
ATOM 819 O O . LEU A 1 101 ? 6.770 -13.545 -15.123 1.00 48.47 101 LEU A O 1
ATOM 823 N N . LYS A 1 102 ? 8.348 -15.126 -14.904 1.00 43.88 102 LYS A N 1
ATOM 824 C CA . LYS A 1 102 ? 7.450 -16.250 -15.228 1.00 43.88 102 LYS A CA 1
ATOM 825 C C . LYS A 1 102 ? 6.419 -16.551 -14.134 1.00 43.88 102 LYS A C 1
ATOM 827 O O . LYS A 1 102 ? 5.372 -17.107 -14.436 1.00 43.88 102 LYS A O 1
ATOM 832 N N . TYR A 1 103 ? 6.691 -16.188 -12.877 1.00 46.09 103 TYR A N 1
ATOM 833 C CA . TYR A 1 103 ? 5.755 -16.423 -11.770 1.00 46.09 103 TYR A CA 1
ATOM 834 C C . TYR A 1 103 ? 4.523 -15.513 -11.874 1.00 46.09 103 TYR A C 1
ATOM 836 O O . TYR A 1 103 ? 3.402 -15.946 -11.651 1.00 46.09 103 TYR A O 1
ATOM 844 N N . VAL A 1 104 ? 4.727 -14.259 -12.275 1.00 50.59 104 VAL A N 1
ATOM 845 C CA . VAL A 1 104 ? 3.720 -13.188 -12.218 1.00 50.59 104 VAL A CA 1
ATOM 846 C C . VAL A 1 104 ? 2.709 -13.219 -13.359 1.00 50.59 104 VAL A C 1
ATOM 848 O O . VAL A 1 104 ? 1.591 -12.745 -13.185 1.00 50.59 104 VAL A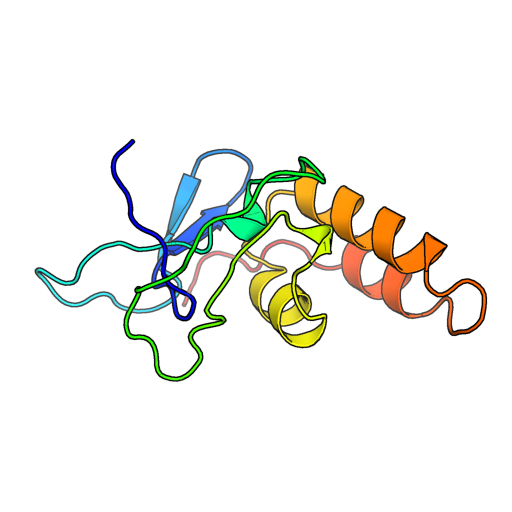 O 1
ATOM 851 N N . GLU A 1 105 ? 3.076 -13.792 -14.504 1.00 46.28 105 GLU A N 1
ATOM 852 C CA . GLU A 1 105 ? 2.162 -14.001 -15.636 1.00 46.28 105 GLU A CA 1
ATOM 853 C C . GLU A 1 105 ? 1.137 -15.118 -15.363 1.00 46.28 105 GLU A C 1
ATOM 855 O O . GLU A 1 105 ? 0.095 -15.154 -16.011 1.00 46.28 105 GLU A O 1
ATOM 860 N N . GLY A 1 106 ? 1.400 -15.996 -14.384 1.00 43.72 106 GLY A N 1
ATOM 861 C CA . GLY A 1 106 ? 0.543 -17.132 -14.025 1.00 43.72 106 GLY A CA 1
ATOM 862 C C . GLY A 1 106 ? -0.298 -16.961 -12.755 1.00 43.72 106 GLY A C 1
ATOM 863 O O . GLY A 1 106 ? -1.128 -17.823 -12.472 1.00 43.72 106 GLY A O 1
ATOM 864 N N . VAL A 1 107 ? -0.120 -15.883 -11.978 1.00 48.31 107 VAL A N 1
ATOM 865 C CA . VAL A 1 107 ? -0.932 -15.651 -10.770 1.00 48.31 107 VAL A CA 1
ATOM 866 C C . VAL A 1 107 ? -2.255 -15.011 -11.181 1.00 48.31 107 VAL A C 1
ATOM 868 O O . VAL A 1 107 ? -2.376 -13.787 -11.279 1.00 48.31 107 VAL A O 1
ATOM 871 N N . ALA A 1 108 ? -3.261 -15.848 -11.4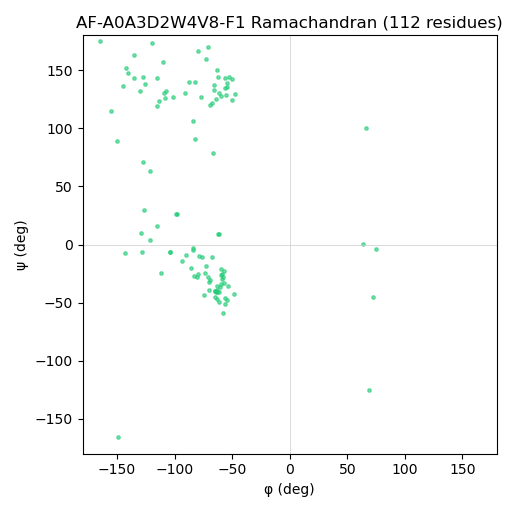39 1.00 43.22 108 ALA A N 1
ATOM 872 C CA . ALA A 1 108 ? -4.646 -15.406 -11.368 1.00 43.22 108 ALA A CA 1
ATOM 873 C C . ALA A 1 108 ? -4.880 -14.788 -9.981 1.00 43.22 108 ALA A C 1
ATOM 875 O O . ALA A 1 108 ? -4.371 -15.303 -8.981 1.00 43.22 108 ALA A O 1
ATOM 876 N N . ALA A 1 109 ? -5.618 -13.674 -9.919 1.00 43.31 109 ALA A N 1
ATOM 877 C CA . ALA A 1 109 ? -6.112 -13.173 -8.642 1.00 43.31 109 ALA A CA 1
ATOM 878 C C . ALA A 1 109 ? -6.785 -14.360 -7.924 1.00 43.31 109 ALA A C 1
ATOM 880 O O . ALA A 1 109 ? -7.622 -15.009 -8.554 1.00 43.31 109 ALA A O 1
ATOM 881 N N . PRO A 1 110 ? -6.382 -14.711 -6.691 1.00 39.00 110 PRO A N 1
ATOM 882 C CA . PRO A 1 110 ? -7.013 -15.803 -5.979 1.00 39.00 110 PRO A CA 1
ATOM 883 C C . PRO A 1 110 ? -8.507 -15.505 -5.905 1.00 39.00 110 PRO A C 1
ATOM 885 O O . PRO A 1 110 ? -8.907 -14.365 -5.635 1.00 39.00 110 PRO A O 1
ATOM 888 N N . ASP A 1 111 ? -9.310 -16.527 -6.201 1.00 40.28 111 ASP A N 1
ATOM 889 C CA . ASP A 1 111 ? -10.747 -16.479 -5.992 1.00 40.28 111 ASP A CA 1
ATOM 890 C C . ASP A 1 111 ? -11.007 -15.940 -4.590 1.00 40.28 111 ASP A C 1
ATOM 892 O O . ASP A 1 111 ? -10.402 -16.368 -3.607 1.00 40.28 111 ASP A O 1
ATOM 896 N N . SER A 1 112 ? -11.874 -14.937 -4.530 1.00 40.47 112 SER A N 1
ATOM 897 C CA . SER A 1 112 ? -12.221 -14.206 -3.324 1.00 40.47 112 SER A CA 1
ATOM 898 C C . SER A 1 112 ? -12.962 -15.106 -2.343 1.00 40.47 112 SER A C 1
ATOM 900 O O . SER A 1 112 ? -14.189 -15.051 -2.281 1.00 40.47 112 SER A O 1
ATOM 902 N N . LYS A 1 113 ? -12.227 -15.953 -1.624 1.00 32.31 113 LYS A N 1
ATOM 903 C CA . LYS A 1 113 ? -12.655 -16.664 -0.420 1.00 32.31 113 LYS A CA 1
ATOM 904 C C . LYS A 1 113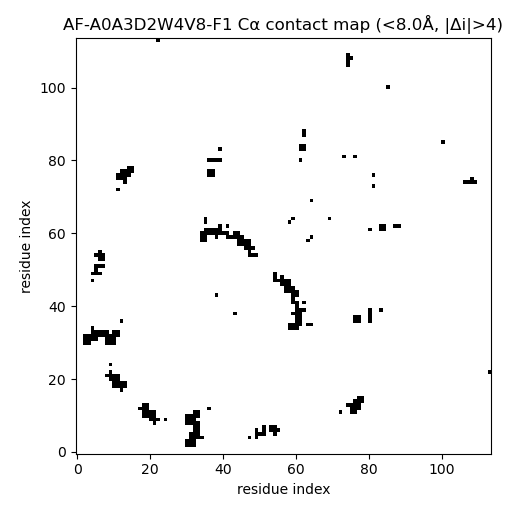 ? -11.442 -16.893 0.482 1.00 32.31 113 LYS A C 1
ATOM 906 O O . LYS A 1 113 ? -10.757 -17.908 0.373 1.00 32.31 113 LYS A O 1
ATOM 911 N N . LEU A 1 114 ? -11.195 -15.916 1.347 1.00 36.09 114 LEU A N 1
ATOM 912 C CA . LEU A 1 114 ? -10.779 -16.156 2.726 1.00 36.09 114 LEU A CA 1
ATOM 913 C C . LEU A 1 114 ? -11.976 -15.774 3.594 1.00 36.09 114 LEU A C 1
ATOM 915 O O . LEU A 1 114 ? -12.598 -14.741 3.250 1.00 36.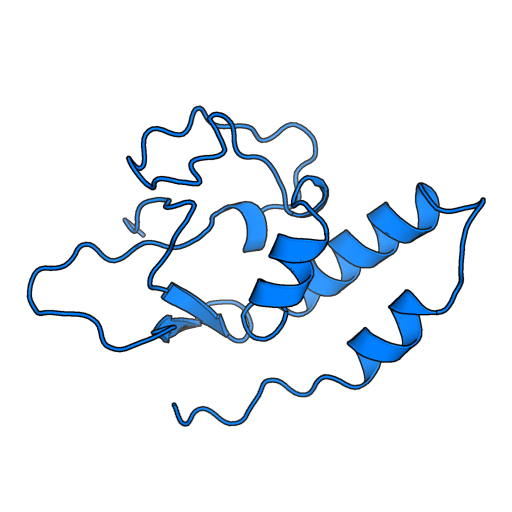09 114 LEU A O 1
#

Radius of gyration: 14.48 Å; 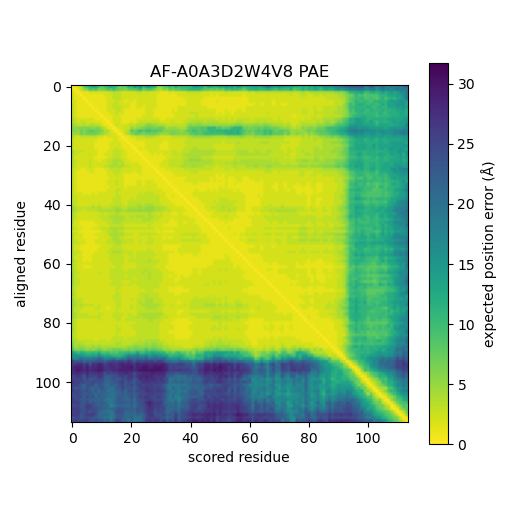Cα contacts (8 Å, |Δi|>4): 151; chains: 1; bounding box: 39×29×30 Å

Solvent-accessible surface area (backbone atoms only — not comparable to full-atom values): 7034 Å² total; per-residue (Å²): 137,95,68,49,63,22,70,71,44,51,34,35,33,45,62,89,82,42,76,40,72,74,57,93,75,64,88,93,57,84,65,19,28,50,61,31,53,79,36,73,51,91,82,50,69,46,84,51,81,61,79,38,96,70,52,69,50,56,48,40,19,35,74,70,52,54,67,72,57,47,63,72,40,51,65,34,33,20,70,66,51,52,51,52,31,52,57,52,48,54,70,73,36,79,87,60,75,89,65,68,66,66,57,65,81,67,62,69,62,70,76,95,73,133

Sequence (114 aa):
MFINHSCSPNLGVRGERDFIALHDIAPDAELTFDYSITEEEPEWRMECRCGAQNCRGIIGPIQMLPYEIFLRYLPFIGGHFRRVYLRHRSRRTSHANAGALKYVEGVAAPDSKL

Secondary structure (DSSP, 8-state):
---EE-SS-SEEEETTTEEEESS---TTPPPEE-GGGS---TT--EE-----TT--SEE--GGGS-HHHHHHHGGGS-HHHHHHHHHHHHHH-TTS-TTHHHHHTS-PPPPS--

Foldseek 3Di:
DDAAADPPFQWFADAQDDIDGPDDDDPPHGHHDHCQLNFQDQPDKDQDDRPDPPTPRMDDHVLPDDPVSCVVRLLRHHPVSNVSNVVSVCVVPPPDDPPPVVVSVPDDNPDPDD

Mean predicted aligned error: 7.57 Å